Protein AF-A0A453S607-F1 (afdb_monomer)

Structure (mmCIF, N/CA/C/O backbone):
data_AF-A0A453S607-F1
#
_entry.id   AF-A0A453S607-F1
#
loop_
_atom_site.group_PDB
_atom_site.id
_atom_site.type_symbol
_atom_site.label_atom_id
_atom_site.label_alt_id
_atom_site.label_comp_id
_atom_site.label_asym_id
_atom_site.label_entity_id
_atom_site.label_seq_id
_atom_site.pdbx_PDB_ins_code
_atom_s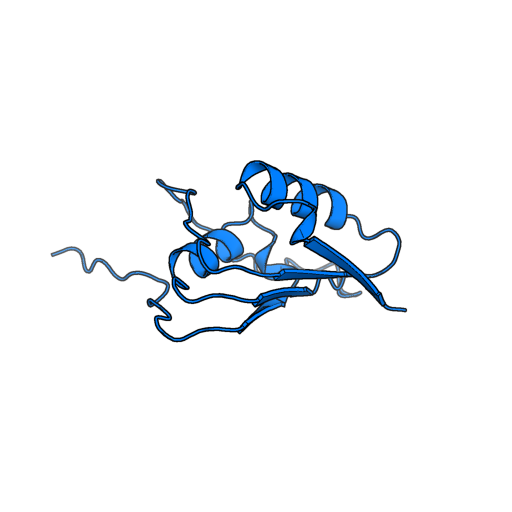ite.Cartn_x
_atom_site.Cartn_y
_atom_site.Cartn_z
_atom_site.occupancy
_atom_site.B_iso_or_equiv
_atom_site.auth_seq_id
_atom_site.auth_comp_id
_atom_site.auth_asym_id
_atom_site.auth_atom_id
_atom_site.pdbx_PDB_model_num
ATOM 1 N N . MET A 1 1 ? -5.672 -29.213 20.539 1.00 40.59 1 MET A N 1
ATOM 2 C CA . MET A 1 1 ? -5.783 -27.762 20.766 1.00 40.59 1 MET A CA 1
ATOM 3 C C . MET A 1 1 ? -4.818 -27.139 19.773 1.00 40.59 1 MET A C 1
ATOM 5 O O . MET A 1 1 ? -3.624 -27.324 19.937 1.00 40.59 1 MET A O 1
ATOM 9 N N . LYS A 1 2 ? -5.314 -26.657 18.627 1.00 45.00 2 LYS A N 1
ATOM 10 C CA . LYS A 1 2 ? -4.455 -26.006 17.632 1.00 45.00 2 LYS A CA 1
ATOM 11 C C . LYS A 1 2 ? -4.264 -24.587 18.136 1.00 45.00 2 LYS A C 1
ATOM 13 O O . LYS A 1 2 ? -5.241 -23.845 18.196 1.00 45.00 2 LYS A O 1
ATOM 18 N N . ASP A 1 3 ? -3.059 -24.254 18.566 1.00 46.47 3 ASP A N 1
ATOM 19 C CA . ASP A 1 3 ? -2.716 -22.872 18.855 1.00 46.47 3 ASP A CA 1
ATOM 20 C C . ASP A 1 3 ? -2.880 -22.091 17.547 1.00 46.47 3 ASP A C 1
ATOM 22 O O . ASP A 1 3 ? -2.103 -22.255 16.608 1.00 46.47 3 ASP A O 1
ATOM 26 N N . ASN A 1 4 ? -3.952 -21.299 17.455 1.00 48.81 4 ASN A N 1
ATOM 27 C CA . ASN A 1 4 ? -4.186 -20.331 16.386 1.00 48.81 4 ASN A CA 1
ATOM 28 C C . ASN A 1 4 ? -3.174 -19.191 16.547 1.00 48.81 4 ASN A C 1
ATOM 30 O O . ASN A 1 4 ? -3.527 -18.071 16.917 1.00 48.81 4 ASN A O 1
ATOM 34 N N . TYR A 1 5 ? -1.895 -19.494 16.340 1.00 54.72 5 TYR A N 1
ATOM 35 C CA . TYR A 1 5 ? -0.835 -18.505 16.352 1.00 54.72 5 TYR A CA 1
ATOM 36 C C . TYR A 1 5 ? -1.028 -17.638 15.107 1.00 54.72 5 TYR A C 1
ATOM 38 O O . TYR A 1 5 ? -0.594 -17.986 14.011 1.00 54.72 5 TYR A O 1
ATOM 46 N N . ARG A 1 6 ? -1.754 -16.524 15.252 1.00 63.06 6 ARG A N 1
ATOM 47 C CA . ARG A 1 6 ? -1.750 -15.471 14.237 1.00 63.06 6 ARG A CA 1
ATOM 48 C C . ARG A 1 6 ? -0.300 -15.024 14.090 1.00 63.06 6 ARG A C 1
ATOM 50 O O . ARG A 1 6 ? 0.274 -14.479 15.027 1.00 63.06 6 ARG A O 1
ATOM 57 N N . TRP A 1 7 ? 0.294 -15.306 12.932 1.00 73.81 7 TRP A N 1
ATOM 58 C CA . TRP A 1 7 ? 1.697 -14.995 12.646 1.00 73.81 7 TRP A CA 1
ATOM 59 C C . TRP A 1 7 ? 1.999 -13.492 12.775 1.00 73.81 7 TRP A C 1
ATOM 61 O O . TRP A 1 7 ? 3.109 -13.113 13.141 1.00 73.81 7 TRP A O 1
ATOM 71 N N . CYS A 1 8 ? 0.990 -12.645 12.552 1.00 82.00 8 CYS A N 1
ATOM 72 C CA . CYS A 1 8 ? 1.069 -11.201 12.717 1.00 82.00 8 CYS A CA 1
ATOM 73 C C . CYS A 1 8 ? 0.101 -10.727 13.822 1.00 82.00 8 CYS A C 1
ATOM 75 O O . CYS A 1 8 ? -1.084 -11.077 13.776 1.00 82.00 8 CYS A O 1
ATOM 77 N N . PRO A 1 9 ? 0.569 -9.965 14.828 1.00 88.44 9 PRO A N 1
ATOM 78 C CA . PRO A 1 9 ? -0.304 -9.354 15.823 1.00 88.44 9 PRO A CA 1
ATOM 79 C C . PRO A 1 9 ? -1.080 -8.172 15.226 1.00 88.44 9 PRO A C 1
ATOM 81 O O . PRO A 1 9 ? -0.664 -7.569 14.243 1.00 88.44 9 PRO A O 1
ATOM 84 N N . THR A 1 10 ? -2.182 -7.784 15.870 1.00 92.19 10 THR A N 1
ATOM 85 C CA . THR A 1 10 ? -2.915 -6.567 15.499 1.00 92.19 10 THR A CA 1
ATOM 86 C C . THR A 1 10 ? -2.206 -5.318 16.024 1.00 92.19 10 THR A C 1
ATOM 88 O O . THR A 1 10 ? -1.932 -5.196 17.219 1.00 92.19 10 THR A O 1
ATOM 91 N N . PHE A 1 11 ? -1.981 -4.349 15.144 1.00 91.94 11 PHE A N 1
ATOM 92 C CA . PHE A 1 11 ? -1.376 -3.054 15.429 1.00 91.94 11 PHE A CA 1
ATOM 93 C C . PHE A 1 11 ? -2.448 -1.963 15.566 1.00 91.94 11 PHE A C 1
ATOM 95 O O . PHE A 1 11 ? -2.594 -1.082 14.720 1.00 91.94 11 PHE A O 1
ATOM 102 N N . GLY A 1 12 ? -3.214 -2.002 16.660 1.00 91.25 12 GLY A N 1
ATOM 103 C CA . GLY A 1 12 ? -4.395 -1.143 16.841 1.00 91.25 12 GLY A CA 1
ATOM 104 C C . GLY A 1 12 ? -4.136 0.372 16.846 1.00 91.25 12 GLY A C 1
ATOM 105 O O . GLY A 1 12 ? -5.053 1.136 16.577 1.00 91.25 12 GLY A O 1
ATOM 106 N N . ASN A 1 13 ? -2.902 0.813 17.106 1.00 94.50 13 ASN A N 1
ATOM 107 C CA . ASN A 1 13 ? -2.526 2.234 17.163 1.00 94.50 13 ASN A CA 1
ATOM 108 C C . ASN A 1 13 ? -1.526 2.637 16.067 1.00 94.50 13 ASN A C 1
ATOM 110 O O . ASN A 1 13 ? -0.948 3.722 16.133 1.00 94.50 13 ASN A O 1
ATOM 114 N N . LEU A 1 14 ? -1.258 1.760 15.094 1.00 96.06 14 LEU A N 1
ATOM 115 C CA . LEU A 1 14 ? -0.301 2.050 14.031 1.00 96.06 14 LEU A CA 1
ATOM 116 C C . LEU A 1 14 ? -0.925 3.001 13.012 1.00 96.06 14 LEU A C 1
ATOM 118 O O . LEU A 1 14 ? -1.830 2.622 12.279 1.00 96.06 14 LEU A O 1
ATOM 122 N N . ILE A 1 15 ? -0.423 4.234 12.985 1.00 97.44 15 ILE A N 1
ATOM 123 C CA . ILE A 1 15 ? -0.920 5.299 12.103 1.00 97.44 15 ILE A CA 1
ATOM 124 C C . ILE A 1 15 ? -0.150 5.362 10.782 1.00 97.44 15 ILE A C 1
ATOM 126 O O . ILE A 1 15 ? -0.735 5.644 9.738 1.00 97.44 15 ILE A O 1
ATOM 130 N N . ASN A 1 16 ? 1.156 5.095 10.828 1.00 98.12 16 ASN A N 1
ATOM 131 C CA . ASN A 1 16 ? 2.047 5.140 9.675 1.00 98.12 16 ASN A CA 1
ATOM 132 C C . ASN A 1 16 ? 2.749 3.792 9.551 1.00 98.12 16 ASN A C 1
ATOM 134 O O . ASN A 1 16 ? 3.278 3.289 10.545 1.00 98.12 16 ASN A O 1
ATOM 138 N N . LEU A 1 17 ? 2.782 3.241 8.345 1.00 97.38 17 LEU A N 1
ATOM 139 C CA . LEU A 1 17 ? 3.482 2.004 8.037 1.00 97.38 17 LEU A CA 1
ATOM 140 C C . LEU A 1 17 ? 4.347 2.211 6.799 1.00 97.38 17 LEU A C 1
ATOM 142 O O . LEU A 1 17 ? 3.835 2.599 5.753 1.00 97.38 17 LEU A O 1
ATOM 146 N N . THR A 1 18 ? 5.630 1.886 6.918 1.00 97.25 18 THR A N 1
ATOM 147 C CA . THR A 1 18 ? 6.555 1.812 5.786 1.00 97.25 18 THR A CA 1
ATOM 148 C C . THR A 1 18 ? 6.919 0.356 5.539 1.00 97.25 18 THR A C 1
ATOM 150 O O . THR A 1 18 ? 7.292 -0.354 6.474 1.00 97.25 18 THR A O 1
ATOM 153 N N . LEU A 1 19 ? 6.811 -0.092 4.290 1.00 94.62 19 LEU A N 1
ATOM 154 C CA . LEU A 1 19 ? 7.192 -1.430 3.850 1.00 94.62 19 LEU A CA 1
ATOM 155 C C . LEU A 1 19 ? 8.160 -1.335 2.673 1.00 94.62 19 LEU A C 1
ATOM 157 O O . LEU A 1 19 ? 7.972 -0.526 1.770 1.00 94.62 19 LEU A O 1
ATOM 161 N N . HIS A 1 20 ? 9.163 -2.207 2.655 1.0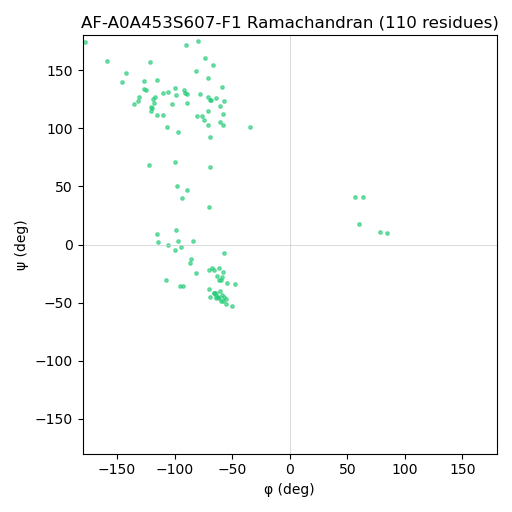0 91.19 20 HIS A N 1
ATOM 162 C CA . HIS A 1 20 ? 10.114 -2.297 1.548 1.00 91.19 20 HIS A CA 1
ATOM 163 C C . HIS A 1 20 ? 9.651 -3.286 0.469 1.00 91.19 20 HIS A C 1
ATOM 165 O O . HIS A 1 20 ? 8.723 -4.073 0.676 1.00 91.19 20 HIS A O 1
ATOM 171 N N . SER A 1 21 ? 10.367 -3.304 -0.659 1.00 88.19 21 SER A N 1
ATOM 172 C CA . SER A 1 21 ? 10.111 -4.161 -1.824 1.00 88.19 21 SER A CA 1
ATOM 173 C C . SER A 1 21 ? 9.878 -5.639 -1.485 1.00 88.19 21 SER A C 1
ATOM 175 O O . SER A 1 21 ? 9.023 -6.273 -2.097 1.00 88.19 21 SER A O 1
ATOM 177 N N . SER A 1 22 ? 10.532 -6.199 -0.463 1.00 84.56 22 SER A N 1
ATOM 178 C CA . SER A 1 22 ? 10.299 -7.587 -0.024 1.00 84.56 22 SER A CA 1
ATOM 179 C C . SER A 1 22 ? 8.845 -7.891 0.369 1.00 84.56 22 SER A C 1
ATOM 181 O O . SER A 1 22 ? 8.431 -9.045 0.303 1.00 84.56 22 SER A O 1
ATOM 183 N N . CYS A 1 23 ? 8.059 -6.881 0.750 1.00 89.38 23 CYS A N 1
ATOM 184 C CA . CYS A 1 23 ? 6.669 -7.049 1.178 1.00 89.38 23 CYS A CA 1
ATOM 185 C C . CYS A 1 23 ? 5.655 -7.046 0.025 1.00 89.38 23 CYS A C 1
ATOM 187 O O . CYS A 1 23 ? 4.499 -7.405 0.245 1.00 89.38 23 CYS A O 1
ATOM 189 N N . VAL A 1 24 ? 6.071 -6.651 -1.184 1.00 89.06 24 VAL A N 1
ATOM 190 C CA . VAL A 1 24 ? 5.218 -6.665 -2.388 1.00 89.06 24 VAL A CA 1
ATOM 191 C C . VAL A 1 24 ? 5.470 -7.882 -3.287 1.00 89.06 24 VAL A C 1
ATOM 193 O O . VAL A 1 24 ? 4.766 -8.081 -4.270 1.00 89.06 24 VAL A O 1
ATOM 196 N N . HIS A 1 25 ? 6.457 -8.715 -2.947 1.00 84.62 25 HIS A N 1
ATOM 197 C CA . HIS A 1 25 ? 6.681 -10.014 -3.584 1.00 84.62 25 HIS A CA 1
ATOM 198 C C . HIS A 1 25 ? 5.712 -11.069 -3.028 1.00 84.62 25 HIS A C 1
ATOM 200 O O . HIS A 1 25 ? 4.965 -10.811 -2.083 1.00 84.62 25 HIS A O 1
ATOM 206 N N . GLY A 1 26 ? 5.735 -12.280 -3.596 1.00 83.00 26 GLY A N 1
ATOM 207 C CA . GLY A 1 26 ? 4.963 -13.402 -3.054 1.00 83.00 26 GLY A CA 1
ATOM 208 C C . GLY A 1 26 ? 3.460 -13.165 -3.116 1.00 83.00 26 GLY A C 1
ATOM 209 O O . GLY A 1 26 ? 2.758 -13.461 -2.152 1.00 83.00 26 GLY A O 1
ATOM 210 N N . ASP A 1 27 ? 3.000 -12.584 -4.228 1.00 86.19 27 ASP A N 1
ATOM 211 C CA . ASP A 1 27 ? 1.588 -12.279 -4.465 1.00 86.19 27 ASP A CA 1
ATOM 212 C C . ASP A 1 27 ? 0.979 -11.391 -3.360 1.00 86.19 27 ASP A C 1
ATOM 214 O O . ASP A 1 27 ? -0.131 -11.609 -2.874 1.00 86.19 27 ASP A O 1
ATOM 218 N N . PHE A 1 28 ? 1.766 -10.397 -2.930 1.00 91.25 28 PHE A N 1
ATOM 219 C CA . PHE A 1 28 ? 1.400 -9.380 -1.941 1.00 91.25 28 PHE A CA 1
ATOM 220 C C . PHE A 1 28 ? 1.023 -9.926 -0.556 1.00 91.25 28 PHE A C 1
ATOM 222 O O . PHE A 1 28 ? 0.438 -9.196 0.243 1.00 91.25 28 PHE A O 1
ATOM 229 N N . TYR A 1 29 ? 1.386 -11.174 -0.227 1.00 90.62 29 TYR A N 1
ATOM 230 C CA . TYR A 1 29 ? 1.018 -11.815 1.041 1.00 90.62 29 TYR A CA 1
ATOM 231 C C . TYR A 1 29 ? 1.344 -10.940 2.260 1.00 90.62 29 TYR A C 1
ATOM 233 O O . TYR A 1 29 ? 0.473 -10.660 3.083 1.00 90.62 29 TYR A O 1
ATOM 241 N N . ALA A 1 30 ? 2.588 -10.465 2.370 1.00 91.38 30 ALA A N 1
ATOM 242 C CA . ALA A 1 30 ? 3.012 -9.660 3.513 1.00 91.38 30 ALA A CA 1
ATOM 243 C C . ALA A 1 30 ? 2.267 -8.326 3.585 1.00 91.38 30 ALA A C 1
ATOM 245 O O . ALA A 1 30 ? 1.804 -7.944 4.660 1.00 91.38 30 ALA A O 1
ATOM 246 N N . LEU A 1 31 ? 2.128 -7.642 2.445 1.00 94.25 31 LEU A N 1
ATOM 247 C CA . LEU A 1 31 ? 1.368 -6.402 2.344 1.00 94.25 31 LEU A CA 1
ATOM 248 C C . LEU A 1 31 ? -0.069 -6.601 2.845 1.00 94.25 31 LEU A C 1
ATOM 250 O O . LEU A 1 31 ? -0.495 -5.879 3.742 1.00 94.25 31 LEU A O 1
ATOM 254 N N . ILE A 1 32 ? -0.777 -7.618 2.346 1.00 94.12 32 ILE A N 1
ATOM 255 C CA . ILE A 1 32 ? -2.152 -7.931 2.761 1.00 94.12 32 ILE A CA 1
ATOM 256 C C . ILE A 1 32 ? -2.219 -8.177 4.270 1.00 94.12 32 ILE A C 1
ATOM 258 O O . ILE A 1 32 ? -3.043 -7.573 4.953 1.00 94.12 32 ILE A O 1
ATOM 262 N N . VAL A 1 33 ? -1.322 -9.008 4.812 1.00 92.38 33 VAL A N 1
ATOM 263 C CA . VAL A 1 33 ? -1.292 -9.317 6.249 1.00 92.38 33 VAL A CA 1
ATOM 264 C C . VAL A 1 33 ? -1.103 -8.053 7.089 1.00 92.38 33 VAL A C 1
ATOM 266 O O . VAL A 1 33 ? -1.798 -7.881 8.093 1.00 92.38 33 VAL A O 1
ATOM 269 N N . PHE A 1 34 ? -0.204 -7.145 6.700 1.00 93.88 34 PHE A N 1
ATOM 270 C CA . PHE A 1 34 ? -0.015 -5.892 7.431 1.00 93.88 34 PHE A CA 1
ATOM 271 C C . PHE A 1 34 ? -1.242 -4.981 7.354 1.00 93.88 34 PHE A C 1
ATOM 273 O O . PHE A 1 34 ? -1.631 -4.416 8.378 1.00 93.88 34 PHE A O 1
ATOM 280 N N . LEU A 1 35 ? -1.882 -4.872 6.188 1.00 94.06 35 LEU A N 1
ATOM 281 C CA . LEU A 1 35 ? -3.091 -4.061 6.018 1.00 94.06 35 LEU A CA 1
ATOM 282 C C . LEU A 1 35 ? -4.272 -4.625 6.821 1.00 94.06 35 LEU A C 1
ATOM 284 O O . LEU A 1 35 ? -4.945 -3.872 7.520 1.00 94.06 35 LEU A O 1
ATOM 288 N N . GLN A 1 36 ? -4.458 -5.948 6.838 1.00 92.56 36 GLN A N 1
ATOM 289 C CA . GLN A 1 36 ? -5.467 -6.617 7.672 1.00 92.56 36 GLN A CA 1
ATOM 290 C C . GLN A 1 36 ? -5.249 -6.398 9.176 1.00 92.56 36 GLN A C 1
ATOM 292 O O . GLN A 1 36 ? -6.205 -6.383 9.951 1.00 92.56 36 GLN A O 1
ATOM 297 N N . ASN A 1 37 ? -3.996 -6.242 9.611 1.00 92.50 37 ASN A N 1
ATOM 298 C CA . ASN A 1 37 ? -3.648 -6.103 11.024 1.00 92.50 37 ASN A CA 1
ATOM 299 C C . ASN A 1 37 ? -3.468 -4.650 11.485 1.00 92.50 37 ASN A C 1
ATOM 301 O O . ASN A 1 37 ? -3.166 -4.440 12.658 1.00 92.50 37 ASN A O 1
ATOM 305 N N . SER A 1 38 ? -3.692 -3.655 10.623 1.00 94.38 38 SER A N 1
ATOM 306 C CA . SER A 1 38 ? -3.457 -2.235 10.932 1.00 94.38 38 SER A CA 1
ATOM 307 C C . SER A 1 38 ? -4.733 -1.397 10.762 1.00 94.38 38 SER A C 1
ATOM 309 O O . SER A 1 38 ? -4.809 -0.562 9.863 1.00 94.38 38 SER A O 1
ATOM 311 N N . PRO A 1 39 ? -5.757 -1.583 11.618 1.00 93.19 39 PRO A N 1
ATOM 312 C CA . PRO A 1 39 ? -7.074 -0.961 11.430 1.00 93.19 39 PRO A CA 1
ATOM 313 C C . PRO A 1 39 ? -7.071 0.573 11.542 1.00 93.19 39 PRO A C 1
ATOM 315 O O . PRO A 1 39 ? -7.971 1.223 11.020 1.00 93.19 39 PRO A O 1
ATOM 318 N N . SER A 1 40 ? -6.067 1.151 12.209 1.00 95.00 40 SER A N 1
ATOM 319 C CA . SER A 1 40 ? -5.931 2.604 12.399 1.00 95.00 40 SER A CA 1
ATOM 320 C C . SER A 1 40 ? -4.962 3.262 11.408 1.00 95.00 40 SER A C 1
ATOM 322 O O . SER A 1 40 ? -4.534 4.400 11.616 1.00 95.00 40 SER A O 1
ATOM 324 N N . LEU A 1 41 ? -4.561 2.536 10.358 1.00 97.50 41 LEU A N 1
ATOM 325 C CA . LEU A 1 41 ? -3.555 3.000 9.414 1.00 97.50 41 LEU A CA 1
ATOM 326 C C . LEU A 1 41 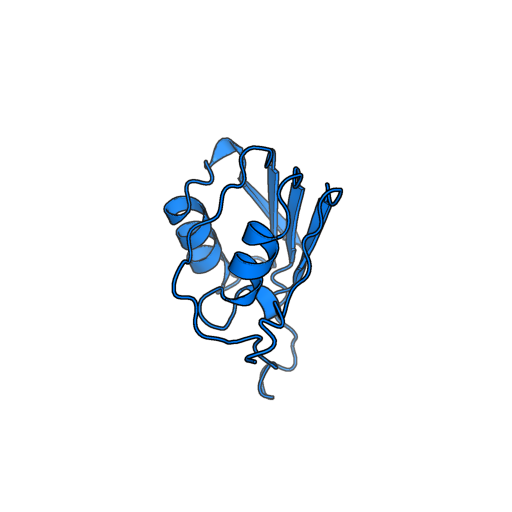? -4.082 4.177 8.593 1.00 97.50 41 LEU A C 1
ATOM 328 O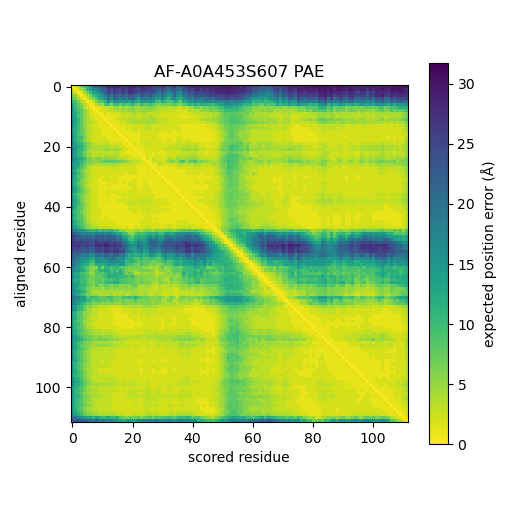 O . LEU A 1 41 ? -5.090 4.051 7.904 1.00 97.50 41 LEU A O 1
ATOM 332 N N . LYS A 1 42 ? -3.352 5.293 8.626 1.00 98.19 42 LYS A N 1
ATOM 333 C CA . LYS A 1 42 ? -3.648 6.505 7.850 1.00 98.19 42 LYS A CA 1
ATOM 334 C C . LYS A 1 42 ? -2.687 6.732 6.699 1.00 98.19 42 LYS A C 1
ATOM 336 O O . LYS A 1 42 ? -3.079 7.288 5.677 1.00 98.19 42 LYS A O 1
ATOM 341 N N . LYS A 1 43 ? -1.438 6.296 6.849 1.00 98.44 43 LYS A N 1
ATOM 342 C CA . LYS A 1 43 ? -0.402 6.444 5.830 1.00 98.44 43 LYS A CA 1
ATOM 343 C C . LYS A 1 43 ? 0.322 5.129 5.598 1.00 98.44 43 LYS A C 1
ATOM 345 O O . LYS A 1 43 ? 0.914 4.577 6.524 1.00 98.44 43 LYS A O 1
ATOM 350 N N . LEU A 1 44 ? 0.316 4.684 4.348 1.00 98.38 44 LEU A N 1
ATOM 351 C CA . LEU A 1 44 ? 1.162 3.606 3.854 1.00 98.38 44 LEU A CA 1
ATOM 352 C C . LEU A 1 44 ? 2.276 4.202 2.990 1.00 98.38 44 LEU A C 1
ATOM 354 O O . LEU A 1 44 ? 1.998 4.984 2.086 1.00 98.38 44 LEU A O 1
ATOM 358 N N . THR A 1 45 ? 3.516 3.798 3.229 1.00 98.38 45 THR A N 1
ATOM 359 C CA . THR A 1 45 ? 4.655 4.094 2.357 1.00 98.38 45 THR A CA 1
ATOM 360 C C . THR A 1 45 ? 5.242 2.777 1.848 1.00 98.38 45 THR A C 1
ATOM 362 O O . THR A 1 45 ? 5.574 1.894 2.638 1.00 98.38 45 THR A O 1
ATOM 365 N N . LEU A 1 46 ? 5.348 2.628 0.530 1.00 97.19 46 LEU A N 1
ATOM 366 C CA . LEU A 1 46 ? 5.943 1.479 -0.147 1.00 97.19 46 LEU A CA 1
ATOM 367 C C . LEU A 1 46 ? 7.257 1.902 -0.797 1.00 97.19 46 LEU A C 1
ATOM 369 O O . LEU A 1 46 ? 7.261 2.648 -1.769 1.00 97.19 46 LEU A O 1
ATOM 373 N N . GLU A 1 47 ? 8.364 1.401 -0.273 1.00 95.00 47 GLU A N 1
ATOM 374 C CA . GLU A 1 47 ? 9.713 1.670 -0.761 1.00 95.00 47 GLU A CA 1
ATOM 375 C C . GLU A 1 47 ? 10.173 0.539 -1.689 1.00 95.00 47 GLU A C 1
ATOM 377 O O . GLU A 1 47 ? 10.650 -0.515 -1.251 1.00 95.00 47 GLU A O 1
ATOM 382 N N . LEU A 1 48 ? 10.015 0.743 -2.996 1.00 91.38 48 LEU A N 1
ATOM 383 C CA . LEU A 1 48 ? 10.284 -0.249 -4.037 1.00 91.38 48 LEU A CA 1
ATOM 384 C C . LEU A 1 48 ? 11.740 -0.203 -4.521 1.00 91.38 48 LEU A C 1
ATOM 386 O O . LEU A 1 48 ? 12.006 -0.220 -5.722 1.00 91.38 48 LEU A O 1
ATOM 390 N N . TYR A 1 49 ? 12.706 -0.167 -3.604 1.00 82.19 49 TYR A N 1
ATOM 391 C CA . TYR A 1 49 ? 14.117 -0.195 -3.985 1.00 82.19 49 TYR A CA 1
ATOM 392 C C . TYR A 1 49 ? 14.498 -1.565 -4.562 1.00 82.19 49 TYR A C 1
ATOM 394 O O . TYR A 1 49 ? 14.324 -2.609 -3.916 1.00 82.19 49 TYR A O 1
ATOM 402 N N . GLN A 1 50 ? 15.045 -1.560 -5.778 1.00 67.44 50 GLN A N 1
ATOM 403 C CA . GLN A 1 50 ? 15.750 -2.706 -6.339 1.00 67.44 50 GLN A CA 1
ATOM 404 C C . GLN A 1 50 ? 17.110 -2.786 -5.643 1.00 67.44 50 GLN A C 1
ATOM 406 O O . GLN A 1 50 ? 17.989 -1.970 -5.895 1.00 67.44 50 GLN A O 1
ATOM 411 N N . ARG A 1 51 ? 17.312 -3.757 -4.744 1.00 60.41 51 ARG A N 1
ATOM 412 C CA . ARG A 1 51 ? 18.677 -4.028 -4.270 1.00 60.41 51 ARG A CA 1
ATOM 413 C C . ARG A 1 51 ? 19.496 -4.503 -5.461 1.00 60.41 51 ARG A C 1
ATOM 415 O O . ARG A 1 51 ? 19.132 -5.500 -6.066 1.00 60.41 51 ARG A O 1
ATOM 422 N N . GLU A 1 52 ? 20.625 -3.859 -5.727 1.00 52.94 52 GLU A N 1
ATOM 423 C CA . GLU A 1 52 ? 21.586 -4.203 -6.792 1.00 52.94 52 GLU A CA 1
ATOM 424 C C . GLU A 1 52 ? 22.141 -5.647 -6.704 1.00 52.94 52 GLU A 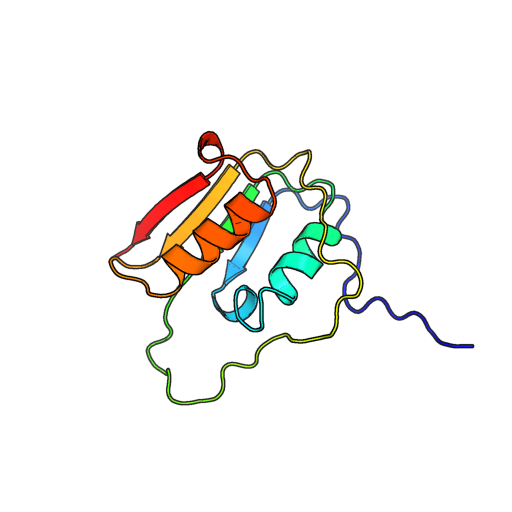C 1
ATOM 426 O O . GLU A 1 52 ? 22.792 -6.137 -7.622 1.00 52.94 52 GLU A O 1
ATOM 431 N N . TYR A 1 53 ? 21.836 -6.378 -5.628 1.00 48.91 53 TYR A N 1
ATOM 432 C CA . TYR A 1 53 ? 22.232 -7.768 -5.384 1.00 48.91 53 TYR A CA 1
ATOM 433 C C . TYR A 1 53 ? 21.174 -8.798 -5.839 1.00 48.91 53 TYR A C 1
ATOM 435 O O . TYR A 1 53 ? 20.941 -9.785 -5.141 1.00 48.91 53 TYR A O 1
ATOM 443 N N . GLN A 1 54 ? 20.516 -8.589 -6.988 1.00 52.34 54 GLN A N 1
ATOM 444 C CA . GLN A 1 54 ? 19.410 -9.430 -7.506 1.00 52.34 54 GLN A CA 1
ATOM 445 C C . GLN A 1 54 ? 19.824 -10.839 -8.000 1.00 52.34 54 GLN A C 1
ATOM 447 O O . GLN A 1 54 ? 19.232 -11.381 -8.929 1.00 52.34 54 GLN A O 1
ATOM 452 N N . THR A 1 55 ? 20.845 -11.457 -7.406 1.00 50.31 55 THR A N 1
ATOM 453 C CA . THR A 1 55 ? 21.282 -12.834 -7.714 1.00 50.31 55 THR A CA 1
ATOM 454 C C . THR A 1 55 ? 21.104 -13.820 -6.563 1.00 50.31 55 THR A C 1
ATOM 456 O O . THR A 1 55 ? 21.447 -14.989 -6.720 1.00 50.31 55 THR A O 1
ATOM 459 N N . GLN A 1 56 ? 20.544 -13.406 -5.424 1.00 52.41 56 GLN A N 1
ATOM 460 C CA . GLN A 1 56 ? 20.202 -14.324 -4.335 1.00 52.41 56 GLN A CA 1
ATOM 461 C C . GLN A 1 56 ? 18.743 -14.174 -3.928 1.00 52.41 56 GLN A C 1
ATOM 463 O O . GLN A 1 56 ? 18.255 -13.059 -3.759 1.00 52.41 56 GLN A O 1
ATOM 468 N N . ASP A 1 57 ? 18.087 -15.327 -3.788 1.00 60.91 57 ASP A N 1
ATOM 469 C CA . ASP A 1 57 ? 16.710 -15.531 -3.347 1.00 60.91 57 ASP A CA 1
ATOM 470 C C . ASP A 1 57 ? 16.301 -14.502 -2.289 1.00 60.91 57 ASP A C 1
ATOM 472 O O . ASP A 1 57 ? 16.672 -14.617 -1.118 1.00 60.91 57 ASP A O 1
ATOM 476 N N . ILE A 1 58 ? 15.554 -13.467 -2.693 1.00 59.75 58 ILE A N 1
ATOM 477 C CA . ILE A 1 58 ? 14.989 -12.510 -1.742 1.00 59.75 58 ILE A CA 1
ATOM 478 C C . ILE A 1 58 ? 14.069 -13.328 -0.836 1.00 59.75 58 ILE A C 1
ATOM 480 O O . ILE A 1 58 ? 13.111 -13.916 -1.353 1.00 59.75 58 ILE A O 1
ATOM 484 N N . PRO A 1 59 ? 14.322 -13.388 0.488 1.00 63.00 59 PRO A N 1
ATOM 485 C CA . PRO A 1 59 ? 13.441 -14.088 1.405 1.00 63.00 59 PRO A CA 1
ATOM 486 C C . PRO A 1 59 ? 12.054 -13.473 1.282 1.00 63.00 59 PRO A C 1
ATOM 488 O O . PRO A 1 59 ? 11.801 -12.356 1.737 1.00 63.00 59 PRO A O 1
ATOM 491 N N . THR A 1 60 ? 11.181 -14.182 0.579 1.00 66.56 60 THR A N 1
ATOM 492 C CA . THR A 1 60 ? 9.834 -13.715 0.311 1.00 66.56 60 THR A CA 1
ATOM 493 C C . THR A 1 60 ? 8.981 -14.198 1.458 1.00 66.56 60 THR A C 1
ATOM 495 O O . THR A 1 60 ? 8.907 -15.396 1.743 1.00 66.56 60 THR A O 1
ATOM 498 N N . ILE A 1 61 ? 8.344 -13.256 2.135 1.00 72.19 61 ILE A N 1
ATOM 499 C CA . ILE A 1 61 ? 7.341 -13.585 3.131 1.00 72.19 61 ILE A CA 1
ATOM 500 C C . ILE A 1 61 ? 6.126 -14.100 2.353 1.00 72.19 61 ILE A C 1
ATOM 502 O O . ILE A 1 61 ? 5.400 -13.321 1.741 1.00 72.19 61 ILE A O 1
ATOM 506 N N . THR A 1 62 ? 5.947 -15.417 2.345 1.00 74.12 62 THR A N 1
ATOM 507 C CA . THR A 1 62 ? 4.865 -16.110 1.638 1.00 74.12 62 THR A CA 1
ATOM 508 C C . THR A 1 62 ? 4.023 -16.917 2.616 1.00 74.12 62 THR A C 1
ATOM 510 O O . THR A 1 62 ? 4.476 -17.289 3.700 1.00 74.12 62 THR A O 1
ATOM 513 N N . GLY A 1 63 ? 2.789 -17.194 2.218 1.00 78.06 63 GLY A N 1
ATOM 514 C CA . GLY A 1 63 ? 1.853 -18.036 2.945 1.00 78.06 63 GLY A CA 1
ATOM 515 C C . GLY A 1 63 ? 0.549 -18.164 2.167 1.00 78.06 63 GLY A C 1
ATOM 516 O O . GLY A 1 63 ? 0.362 -17.515 1.137 1.00 78.06 63 GLY A O 1
ATOM 517 N N . GLU A 1 64 ? -0.354 -19.005 2.658 1.00 79.38 64 GLU A N 1
ATOM 518 C CA . GLU A 1 64 ? -1.705 -19.123 2.111 1.00 79.38 64 GLU A CA 1
ATOM 519 C C . GLU A 1 64 ? -2.651 -18.181 2.867 1.00 79.38 64 GLU A C 1
ATOM 521 O O . GLU A 1 64 ? -2.641 -18.132 4.098 1.00 79.38 64 GLU A O 1
ATOM 526 N N . LEU A 1 65 ? -3.465 -17.427 2.125 1.00 77.56 65 LEU A N 1
ATOM 527 C CA . LEU A 1 65 ? -4.526 -16.576 2.667 1.00 77.56 65 LEU A CA 1
ATOM 528 C C . LEU A 1 65 ? -5.863 -17.040 2.100 1.00 77.56 65 LEU A C 1
ATOM 530 O O . LEU A 1 65 ? -6.070 -16.965 0.889 1.00 77.56 65 LEU A O 1
ATOM 534 N N . GLU A 1 66 ? -6.762 -17.492 2.976 1.00 79.69 66 GLU A N 1
ATOM 535 C CA . GLU A 1 66 ? -8.157 -17.776 2.610 1.00 79.69 66 GLU A CA 1
ATOM 536 C C . GLU A 1 66 ? -8.925 -16.479 2.311 1.00 79.69 66 GLU A C 1
ATOM 538 O O . GLU A 1 66 ? -9.714 -16.433 1.371 1.00 79.69 66 GLU A O 1
ATOM 543 N N . ASP A 1 67 ? -8.655 -15.416 3.079 1.00 83.69 67 ASP A N 1
ATOM 544 C CA . ASP A 1 67 ? -9.209 -14.078 2.876 1.00 83.69 67 ASP A CA 1
ATOM 545 C C . ASP A 1 67 ? -8.086 -13.077 2.596 1.00 83.69 67 ASP A C 1
ATOM 547 O O . ASP A 1 67 ? -7.165 -12.898 3.397 1.00 83.69 67 ASP A O 1
ATOM 551 N N . ARG A 1 68 ? -8.175 -12.427 1.437 1.00 86.75 68 ARG A N 1
ATOM 552 C CA . ARG A 1 68 ? -7.239 -11.395 0.973 1.00 86.75 68 ARG A CA 1
ATOM 553 C C . ARG A 1 68 ? -7.821 -9.990 1.057 1.00 86.75 68 ARG A C 1
ATOM 555 O O . ARG A 1 68 ? -7.148 -9.023 0.714 1.00 86.75 68 ARG A O 1
ATOM 562 N N . SER A 1 69 ? -9.061 -9.885 1.518 1.00 87.81 69 SER A N 1
ATOM 563 C CA . SER A 1 69 ? -9.743 -8.620 1.724 1.00 87.81 69 SER A CA 1
ATOM 564 C C . SER A 1 69 ? -9.130 -7.905 2.923 1.00 87.81 69 SER A C 1
ATOM 566 O O . SER A 1 69 ? -8.767 -8.527 3.924 1.00 87.81 69 SER A O 1
ATOM 568 N N . PHE A 1 70 ? -9.036 -6.585 2.852 1.00 89.06 70 PHE A N 1
ATOM 569 C CA . PHE A 1 70 ? -8.649 -5.748 3.979 1.00 89.06 70 PHE A CA 1
ATOM 570 C C . PHE A 1 70 ? -9.467 -4.462 3.965 1.00 89.06 70 PHE A C 1
ATOM 572 O O . PHE A 1 70 ? -9.844 -3.952 2.912 1.00 89.06 70 PHE A O 1
ATOM 579 N N . THR A 1 71 ? -9.747 -3.933 5.151 1.00 78.44 71 THR A N 1
ATOM 580 C CA . THR A 1 71 ? -10.470 -2.673 5.316 1.00 78.44 71 THR A CA 1
ATOM 581 C C . THR A 1 71 ? -9.486 -1.600 5.760 1.00 78.44 71 THR A C 1
ATOM 583 O O . THR A 1 71 ? -9.113 -1.528 6.928 1.00 78.44 71 THR A O 1
ATOM 586 N N . CYS A 1 72 ? -9.064 -0.757 4.822 1.00 75.31 72 CYS A N 1
ATOM 587 C CA . CYS A 1 72 ? -8.228 0.413 5.083 1.00 75.31 72 CYS A CA 1
ATOM 588 C C . CYS A 1 72 ? -9.087 1.687 5.179 1.00 75.31 72 CYS A C 1
ATOM 590 O O . CYS A 1 72 ? -8.819 2.677 4.507 1.00 75.31 72 CYS A O 1
ATOM 592 N N . GLU A 1 73 ? -10.147 1.663 5.994 1.00 85.56 73 GLU A N 1
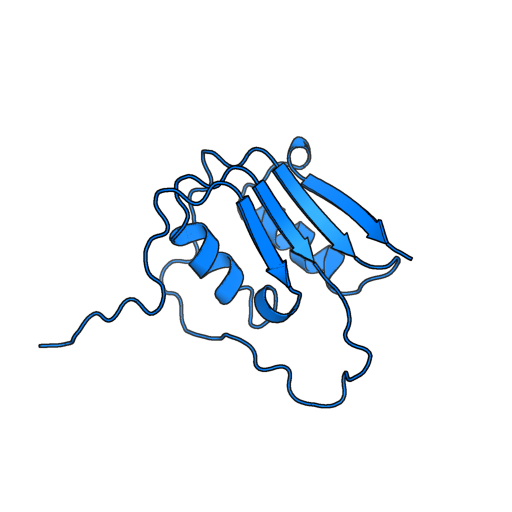ATOM 593 C CA . GLU A 1 73 ? -11.146 2.749 6.066 1.00 85.56 73 GLU A CA 1
ATOM 594 C C . GLU A 1 73 ? -10.550 4.103 6.468 1.00 85.56 73 GLU A C 1
ATOM 596 O O . GLU A 1 73 ? -11.047 5.151 6.060 1.00 85.56 73 GLU A O 1
ATOM 601 N N . GLN A 1 74 ? -9.484 4.079 7.271 1.00 93.69 74 GLN A N 1
ATOM 602 C CA . GLN A 1 74 ? -8.792 5.277 7.743 1.00 93.69 74 GLN A CA 1
ATOM 603 C C . GLN A 1 74 ? -7.596 5.666 6.875 1.00 93.69 74 GLN A C 1
ATOM 605 O O . GLN A 1 74 ? -6.962 6.676 7.166 1.00 93.69 74 GLN A O 1
ATOM 610 N N . LEU A 1 75 ? -7.273 4.889 5.835 1.00 96.56 75 LEU A N 1
ATOM 611 C CA . LEU A 1 75 ? -6.105 5.140 5.003 1.00 96.56 75 LEU A CA 1
ATOM 612 C C . LEU A 1 75 ? -6.351 6.392 4.168 1.00 96.56 75 LEU A C 1
ATOM 614 O O . LEU A 1 75 ? -7.233 6.440 3.318 1.00 96.56 75 LEU A O 1
ATOM 618 N N . GLU A 1 76 ? -5.568 7.426 4.427 1.00 97.56 76 GLU A N 1
ATOM 619 C CA . GLU A 1 76 ? -5.686 8.733 3.791 1.00 97.56 76 GLU A CA 1
ATOM 620 C C . GLU A 1 76 ? -4.733 8.835 2.596 1.00 97.56 76 GLU A C 1
ATOM 622 O O . GLU A 1 76 ? -5.082 9.433 1.580 1.00 97.56 76 GLU A O 1
ATOM 627 N N . ILE A 1 77 ? -3.547 8.226 2.699 1.00 98.38 77 ILE A N 1
ATOM 628 C CA . ILE A 1 77 ? -2.481 8.359 1.706 1.00 98.38 77 ILE A CA 1
ATOM 629 C C . ILE A 1 77 ? -1.662 7.072 1.546 1.00 98.38 77 ILE A C 1
ATOM 631 O O . ILE A 1 77 ? -1.311 6.403 2.521 1.00 98.38 77 ILE A O 1
ATOM 635 N N . VAL A 1 78 ? -1.319 6.770 0.295 1.00 98.31 78 VAL A N 1
ATOM 636 C CA . VAL A 1 78 ? -0.347 5.755 -0.109 1.00 98.31 78 VAL A CA 1
ATOM 637 C C . VAL A 1 78 ? 0.764 6.434 -0.897 1.00 98.31 78 VAL A C 1
ATOM 639 O O . VAL A 1 78 ? 0.534 6.965 -1.981 1.00 98.31 78 VAL A O 1
ATOM 642 N N . GLU A 1 79 ? 1.973 6.421 -0.355 1.00 98.50 79 GLU A N 1
ATOM 643 C CA . GLU A 1 79 ? 3.174 6.876 -1.048 1.00 98.50 79 GLU A CA 1
ATOM 644 C C . GLU A 1 79 ? 3.920 5.667 -1.604 1.00 98.50 79 GLU A C 1
ATOM 646 O O . GLU A 1 79 ? 4.187 4.713 -0.878 1.00 98.50 79 GLU A O 1
ATOM 651 N N . ILE A 1 80 ? 4.259 5.704 -2.886 1.00 97.69 80 ILE A N 1
ATOM 652 C CA . ILE A 1 80 ? 5.061 4.680 -3.550 1.00 97.69 80 ILE A CA 1
ATOM 653 C C . ILE A 1 80 ? 6.362 5.345 -3.972 1.00 97.69 80 ILE A C 1
ATOM 655 O O . ILE A 1 80 ? 6.355 6.215 -4.838 1.00 97.69 80 ILE A O 1
ATOM 659 N N . ILE A 1 81 ? 7.455 4.956 -3.331 1.00 96.69 81 ILE A N 1
ATOM 660 C CA . ILE A 1 81 ? 8.792 5.495 -3.555 1.00 96.69 81 ILE A CA 1
ATOM 661 C C . ILE A 1 81 ? 9.567 4.490 -4.404 1.00 96.69 81 ILE A C 1
ATOM 663 O O . ILE A 1 81 ? 9.701 3.327 -4.015 1.00 96.69 81 ILE A O 1
ATOM 667 N N . CYS A 1 82 ? 10.041 4.896 -5.581 1.00 93.81 82 CYS A N 1
ATOM 668 C CA . CYS A 1 82 ? 10.764 4.008 -6.493 1.00 93.81 82 CYS A CA 1
ATOM 669 C C . CYS A 1 82 ? 11.640 4.772 -7.491 1.00 93.81 82 CYS A C 1
ATOM 671 O O . CYS A 1 82 ? 11.338 5.909 -7.828 1.00 93.81 82 CYS A O 1
ATOM 673 N N . SER A 1 83 ? 12.664 4.127 -8.048 1.00 91.62 83 SER A N 1
ATOM 674 C CA . SER A 1 83 ? 13.415 4.684 -9.183 1.00 91.62 83 SER A CA 1
ATOM 675 C C . SER A 1 83 ? 12.554 4.766 -10.451 1.00 91.62 83 SER A C 1
ATOM 677 O O . SER A 1 83 ? 11.601 3.997 -10.625 1.00 91.62 83 SER A O 1
ATOM 679 N N . GLU A 1 84 ? 12.892 5.678 -11.364 1.00 89.69 84 GLU A N 1
ATOM 680 C CA . GLU A 1 84 ? 12.238 5.740 -12.675 1.00 89.69 84 GLU A CA 1
ATOM 681 C C . GLU A 1 84 ? 12.416 4.408 -13.431 1.00 89.69 84 GLU A C 1
ATOM 683 O O . GLU A 1 84 ? 13.490 3.809 -13.435 1.00 89.69 84 GLU A O 1
ATOM 688 N N . GLY A 1 85 ? 11.339 3.904 -14.040 1.00 88.25 85 GLY A N 1
ATOM 689 C CA . GLY A 1 85 ? 11.353 2.615 -14.743 1.00 88.25 85 GLY A CA 1
ATOM 690 C C . GLY A 1 85 ? 11.278 1.373 -13.846 1.00 88.25 85 GLY A C 1
ATOM 691 O O . GLY A 1 85 ? 11.454 0.265 -14.347 1.00 88.25 85 GLY A O 1
ATOM 692 N N . ASN A 1 86 ? 10.995 1.517 -12.545 1.00 89.94 86 ASN A N 1
ATOM 693 C CA . ASN A 1 86 ? 10.854 0.376 -11.640 1.00 89.94 86 ASN A CA 1
ATOM 694 C C . ASN A 1 86 ? 9.781 -0.625 -12.110 1.00 89.94 86 ASN A C 1
ATOM 696 O O . ASN A 1 86 ? 8.605 -0.285 -12.259 1.00 89.94 86 ASN A O 1
ATOM 700 N N . GLU A 1 87 ? 10.180 -1.886 -12.275 1.00 89.56 87 GLU A N 1
ATOM 701 C CA . GLU A 1 87 ? 9.322 -2.938 -12.833 1.00 89.56 87 GLU A CA 1
ATOM 702 C C . GLU A 1 87 ? 8.171 -3.361 -11.909 1.00 89.56 87 GLU A C 1
ATOM 704 O O . GLU A 1 87 ? 7.178 -3.896 -12.395 1.00 89.56 87 GLU A O 1
ATOM 709 N N . LEU A 1 88 ? 8.264 -3.120 -10.593 1.00 90.25 88 LEU A N 1
ATOM 710 C CA . LEU A 1 88 ? 7.214 -3.482 -9.631 1.00 90.25 88 LEU A CA 1
ATOM 711 C C . LEU A 1 88 ? 6.078 -2.456 -9.595 1.00 90.25 88 LEU A C 1
ATOM 713 O O . LEU A 1 88 ? 4.956 -2.805 -9.225 1.00 90.25 88 LEU A O 1
ATOM 717 N N . LEU A 1 89 ? 6.344 -1.206 -9.986 1.00 93.62 89 LEU A N 1
ATOM 718 C CA . LEU A 1 89 ? 5.386 -0.106 -9.881 1.00 93.62 89 LEU A CA 1
ATOM 719 C C . LEU A 1 89 ? 4.043 -0.400 -10.582 1.00 93.62 89 LEU A C 1
ATOM 721 O O . LEU A 1 89 ? 3.008 -0.192 -9.944 1.00 93.62 89 LEU A O 1
ATOM 725 N N . PRO A 1 90 ? 3.993 -0.912 -11.832 1.00 94.56 90 PRO A N 1
ATOM 726 C CA . PRO A 1 90 ? 2.721 -1.227 -12.484 1.00 94.56 90 PRO A CA 1
ATOM 727 C C . PRO A 1 90 ? 1.904 -2.279 -11.723 1.00 94.56 90 PRO A C 1
ATOM 729 O O . PRO A 1 90 ? 0.691 -2.132 -11.586 1.00 94.56 90 PRO A O 1
ATOM 732 N N . TRP A 1 91 ? 2.567 -3.305 -11.182 1.00 93.56 91 TRP A N 1
ATOM 733 C CA . TRP A 1 91 ? 1.921 -4.392 -10.442 1.00 93.56 91 TRP A CA 1
ATOM 734 C C . TRP A 1 91 ? 1.371 -3.917 -9.099 1.00 93.56 91 TRP A C 1
ATOM 736 O O . TRP A 1 91 ? 0.228 -4.214 -8.761 1.00 93.56 91 TRP A O 1
ATOM 746 N N . VAL A 1 92 ? 2.163 -3.140 -8.355 1.00 95.25 92 VAL A N 1
ATOM 747 C CA . VAL A 1 92 ? 1.753 -2.545 -7.076 1.00 95.25 92 VAL A CA 1
ATOM 748 C C . VAL A 1 92 ? 0.581 -1.586 -7.278 1.00 95.25 92 VAL A C 1
ATOM 750 O O . VAL A 1 92 ? -0.396 -1.655 -6.536 1.00 95.25 92 VAL A O 1
ATOM 753 N N . ASN A 1 93 ? 0.640 -0.726 -8.299 1.00 96.06 93 ASN A N 1
ATOM 754 C CA . ASN A 1 93 ? -0.457 0.189 -8.611 1.00 96.06 93 ASN A CA 1
ATOM 755 C C . ASN A 1 93 ? -1.746 -0.565 -8.930 1.00 96.06 93 ASN A C 1
ATOM 757 O O . ASN A 1 93 ? -2.788 -0.239 -8.365 1.00 96.06 93 ASN A O 1
ATOM 761 N N . GLN A 1 94 ? -1.678 -1.577 -9.799 1.00 96.44 94 GLN A N 1
ATOM 762 C CA . GLN A 1 94 ? -2.856 -2.357 -10.164 1.00 96.44 94 GLN A CA 1
ATOM 763 C C . GLN A 1 94 ? -3.459 -3.058 -8.942 1.00 96.44 94 GLN A C 1
ATOM 765 O O . GLN A 1 94 ? -4.658 -2.945 -8.707 1.00 96.44 94 GLN A O 1
ATOM 770 N N . PHE A 1 95 ? -2.627 -3.692 -8.113 1.00 94.94 95 PHE A N 1
ATOM 771 C CA . PHE A 1 95 ? -3.074 -4.350 -6.886 1.00 94.94 95 PHE A CA 1
ATOM 772 C C . PHE A 1 95 ? -3.804 -3.392 -5.929 1.00 94.94 95 PHE A C 1
ATOM 774 O O . PHE A 1 95 ? -4.860 -3.732 -5.390 1.00 94.94 95 PHE A O 1
ATOM 781 N N . LEU A 1 96 ? -3.265 -2.188 -5.713 1.00 95.12 96 LEU A N 1
ATOM 782 C CA . LEU A 1 96 ? -3.883 -1.190 -4.834 1.00 95.12 96 LEU A CA 1
ATOM 783 C C . LEU A 1 96 ? -5.243 -0.725 -5.374 1.00 95.12 96 LEU A C 1
ATOM 785 O O . LEU A 1 96 ? -6.197 -0.620 -4.600 1.00 95.12 96 LEU A O 1
ATOM 789 N N . LEU A 1 97 ? -5.351 -0.505 -6.688 1.00 95.19 97 LEU A N 1
ATOM 790 C CA . LEU A 1 97 ? -6.611 -0.140 -7.342 1.00 95.19 97 LEU A CA 1
ATOM 791 C C . LEU A 1 97 ? -7.653 -1.259 -7.223 1.00 95.19 97 LEU A C 1
ATOM 793 O O . LEU A 1 97 ? -8.795 -0.994 -6.846 1.00 95.19 97 LEU A O 1
ATOM 797 N N . ASP A 1 98 ? -7.249 -2.505 -7.478 1.00 93.88 98 ASP A N 1
ATOM 798 C CA . ASP A 1 98 ? -8.115 -3.685 -7.359 1.00 93.88 98 ASP A CA 1
ATOM 799 C C . ASP A 1 98 ? -8.584 -3.906 -5.913 1.00 93.88 98 ASP A C 1
ATOM 801 O O . ASP A 1 98 ? -9.673 -4.428 -5.674 1.00 93.88 98 ASP A O 1
ATOM 805 N N . SER A 1 99 ? -7.794 -3.442 -4.943 1.00 91.25 99 SER A N 1
ATOM 806 C CA . SER A 1 99 ? -8.127 -3.463 -3.516 1.00 91.25 99 SER A CA 1
ATOM 807 C C . SER A 1 99 ? -8.997 -2.282 -3.061 1.00 91.25 99 SER A C 1
ATOM 809 O O . SER A 1 99 ? -9.292 -2.151 -1.873 1.00 91.25 99 SER A O 1
ATOM 811 N N . GLY A 1 100 ? -9.411 -1.405 -3.981 1.00 92.31 100 GLY A N 1
ATOM 812 C CA . GLY A 1 100 ? -10.295 -0.274 -3.696 1.00 92.31 100 GLY A CA 1
ATOM 813 C C . GLY A 1 100 ? -9.595 0.988 -3.184 1.00 92.31 100 GLY A C 1
ATOM 814 O O . GLY A 1 100 ? -10.280 1.929 -2.774 1.00 92.31 100 GLY A O 1
ATOM 815 N N . ILE A 1 101 ? -8.258 1.050 -3.218 1.00 93.88 101 ILE A N 1
ATOM 816 C CA . ILE A 1 101 ? -7.529 2.295 -2.957 1.00 93.88 101 ILE A CA 1
ATOM 817 C C . ILE A 1 101 ? -7.739 3.231 -4.141 1.00 93.88 101 ILE A C 1
ATOM 819 O O . ILE A 1 101 ? -7.519 2.861 -5.294 1.00 93.88 101 ILE A O 1
ATOM 823 N N . ARG A 1 102 ? -8.187 4.458 -3.871 1.00 94.56 102 ARG A N 1
ATOM 824 C CA . ARG A 1 102 ? -8.505 5.396 -4.943 1.00 94.56 102 ARG A CA 1
ATOM 825 C C . ARG A 1 102 ? -7.249 6.096 -5.468 1.00 94.56 102 ARG A C 1
ATOM 827 O O . ARG A 1 102 ? -6.354 6.405 -4.679 1.00 94.56 102 ARG A O 1
ATOM 834 N N . PRO A 1 103 ? -7.217 6.471 -6.760 1.00 95.81 103 PRO A N 1
ATOM 835 C CA . PRO A 1 103 ? -6.095 7.210 -7.335 1.00 95.81 103 PRO A CA 1
ATOM 836 C C . PRO A 1 103 ? -5.748 8.511 -6.595 1.00 95.81 103 PRO A C 1
ATOM 838 O O . PRO A 1 103 ? -4.576 8.855 -6.509 1.00 95.81 103 PRO A O 1
ATOM 841 N N . ASP A 1 104 ? -6.730 9.222 -6.025 1.00 96.44 104 ASP A N 1
ATOM 842 C CA . ASP A 1 104 ? -6.497 10.464 -5.266 1.00 96.44 104 ASP A CA 1
ATOM 843 C C . ASP A 1 104 ? -5.740 10.249 -3.946 1.00 96.44 104 ASP A C 1
ATOM 845 O O . ASP A 1 104 ? -5.138 11.186 -3.423 1.00 96.44 104 ASP A O 1
ATOM 849 N N . GLN A 1 105 ? -5.741 9.020 -3.424 1.00 96.00 105 GLN A N 1
ATOM 850 C CA . GLN A 1 105 ? -4.993 8.639 -2.226 1.00 96.00 105 GLN A CA 1
ATOM 851 C C . GLN A 1 105 ? -3.554 8.228 -2.563 1.00 96.00 105 GLN A C 1
ATOM 853 O O . GLN A 1 105 ? -2.718 8.154 -1.668 1.00 96.00 105 GLN A O 1
ATOM 858 N N . MET A 1 106 ? -3.249 7.946 -3.831 1.00 97.81 106 MET A N 1
ATOM 859 C CA . MET A 1 106 ? -1.974 7.374 -4.258 1.00 97.81 106 MET A CA 1
ATOM 860 C C . MET A 1 106 ? -1.037 8.445 -4.811 1.00 97.81 106 MET A C 1
ATOM 862 O O . MET A 1 106 ? -1.417 9.282 -5.628 1.00 97.81 106 MET A O 1
ATOM 866 N N . ARG A 1 107 ? 0.228 8.401 -4.391 1.00 97.94 107 ARG A N 1
ATOM 867 C CA . ARG A 1 107 ? 1.278 9.311 -4.852 1.00 97.94 107 ARG A CA 1
ATOM 868 C C . ARG A 1 107 ? 2.541 8.524 -5.152 1.00 97.94 107 ARG A C 1
ATOM 870 O O . ARG A 1 107 ? 3.090 7.884 -4.262 1.00 97.94 107 ARG A O 1
ATOM 877 N N . VAL A 1 108 ? 3.010 8.607 -6.391 1.00 97.19 108 VAL A N 1
ATOM 878 C CA . VAL A 1 108 ? 4.309 8.052 -6.787 1.00 97.19 108 VAL A CA 1
ATOM 879 C C . VAL A 1 108 ? 5.370 9.134 -6.621 1.00 97.19 108 VAL A C 1
ATOM 881 O O . VAL A 1 108 ? 5.180 10.266 -7.069 1.00 97.19 108 VAL A O 1
ATOM 884 N N . ILE A 1 109 ? 6.460 8.789 -5.949 1.00 96.75 109 ILE A N 1
ATOM 885 C CA . ILE A 1 109 ? 7.611 9.647 -5.692 1.00 96.75 109 ILE A CA 1
ATOM 886 C C . ILE A 1 109 ? 8.815 8.952 -6.319 1.00 96.75 109 ILE A C 1
ATOM 888 O O . ILE A 1 109 ? 9.147 7.828 -5.944 1.00 96.75 109 ILE A O 1
ATOM 892 N N . TYR A 1 110 ? 9.438 9.614 -7.291 1.00 94.00 110 TYR A N 1
ATOM 893 C CA . TYR A 1 110 ?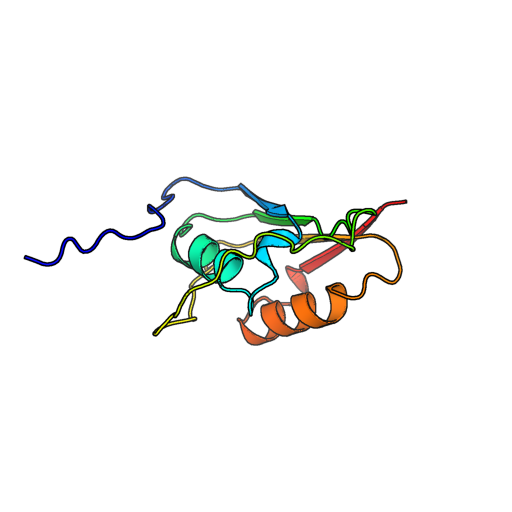 10.651 9.107 -7.917 1.00 94.00 110 TYR A CA 1
ATOM 894 C C . TYR A 1 110 ? 11.876 9.605 -7.154 1.00 94.00 110 TYR A C 1
ATOM 896 O O . TYR A 1 110 ? 11.971 10.801 -6.874 1.00 94.00 110 TYR A O 1
ATOM 904 N N . GLU A 1 111 ? 12.775 8.689 -6.806 1.00 87.62 111 GLU A N 1
ATOM 905 C CA . GLU A 1 111 ? 14.071 8.996 -6.192 1.00 87.62 111 GLU A CA 1
ATOM 906 C C . GLU A 1 111 ? 15.211 8.579 -7.130 1.00 87.62 111 GLU A C 1
ATOM 908 O O . GLU A 1 111 ? 15.101 7.558 -7.820 1.00 87.62 111 GLU A O 1
ATOM 913 N N . ASP A 1 112 ? 16.258 9.412 -7.152 1.00 65.00 112 ASP A N 1
ATOM 914 C CA . ASP A 1 112 ? 17.47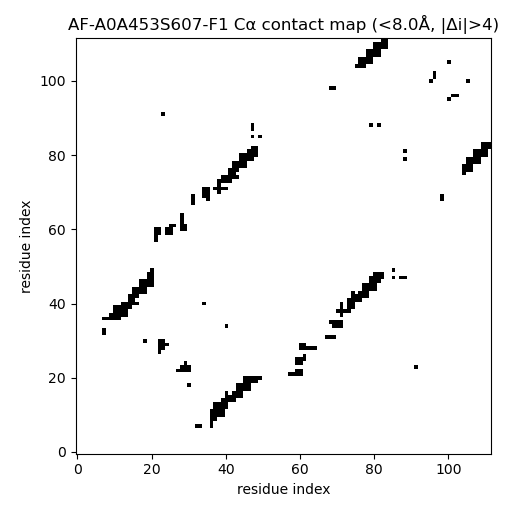8 9.272 -7.961 1.00 65.00 112 ASP A CA 1
ATOM 915 C C . ASP A 1 112 ? 18.461 8.237 -7.386 1.00 65.00 112 ASP A C 1
ATOM 917 O O . ASP A 1 112 ? 18.634 8.196 -6.143 1.00 65.00 112 ASP A O 1
#

Sequence (112 aa):
MKDNYRWCPTFGNLINLTLHSSCVHGDFYALIVFLQNSPSLKKLTLELYQREYQTQDIPTITGELEDRSFTCEQLEIVEIICSEGNELLPWVNQFLLDSGIRPDQMRVIYED

Foldseek 3Di:
DPPPPLVDAAPAPAAEDEDELLCPPQVNVNVLSNQQRDQNYAEYEYHDDDDPPPPDDSPRPYDDDPDSAGDNPNHQAYEYEEAPPRPCVVVVVVVCVVNVNDPVRYDYDHDD

Nearest PDB structures (foldseek):
  6z2f-assembly1_A  TM=6.684E-01  e=4.878E+00  Homo sapiens
  7vvv-assembly1_A  TM=6.278E-01  e=9.037E+00  Roseovarius indicus
  8aew-assembly1_B  TM=5.125E-01  e=9.037E+00  Chloroflexus aurantiacus J-10-fl
  4o9u-assembly1_B  TM=4.138E-01  e=7.510E+00  Thermus thermophilus HB27
  4pg5-assembly1_A  TM=2.538E-01  e=4.054E+00  Staphylococcus aureus M1064

Secondary structure (DSSP, 8-state):
------SS---TT--EEEEEGGGTTTTTHHHHHHHHT-TT--EEEEE----S-TTS---------S------TT--EEEEEE-TT-TTHHHHHHHHHHTT--GGGEEEEE--

Mean predicted aligned error: 6.24 Å

Radius of gyration: 14.49 Å; Cα contacts (8 Å, |Δi|>4): 175; chains: 1; bounding box: 33×38×36 Å

Solvent-accessible surface area (backbone atoms only — not comparable to full-atom values): 6675 Å² total; per-residue (Å²): 135,81,81,83,72,65,90,67,73,75,35,73,81,38,40,70,46,78,43,50,42,58,34,63,36,58,87,30,38,41,46,45,53,52,44,56,26,24,62,43,24,30,35,43,36,38,38,49,65,79,64,93,67,82,85,58,87,72,80,56,51,64,77,90,68,96,71,78,78,58,64,61,84,51,49,61,36,37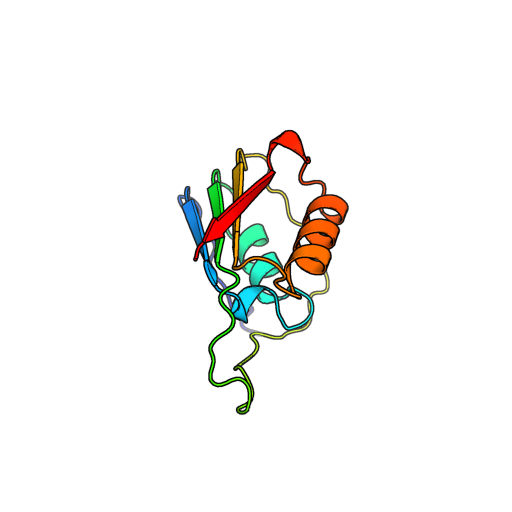,40,38,37,31,45,84,86,48,82,60,52,65,57,55,52,51,53,41,45,77,67,67,50,53,72,92,32,51,44,80,43,75,51,136

pLDDT: mean 85.66, std 14.77, range [40.59, 98.5]

InterPro domains:
  IPR053197 F-box/SCF ubiquitin ligase complex component [PTHR34223] (3-106)

Organism: Aegilops tauschii subsp. strangulata (NCBI:txid200361)